Protein AF-A0A0G0KYE0-F1 (afdb_monomer)

Sequence (70 aa):
MGRSQTHRRGVAGKRWKHRSQVTPRLFKINLQKKTVLINGESKQMRLCAKCIKRIKNFGSIKDYKNITFV

InterPro domains:
  IPR026569 Large ribosomal subunit protein bL28 [PF00830] (7-56)
  IPR034704 Large ribosomal subunit protein bL28/bL31-like superfamily [SSF143800] (6-62)
  IPR037147 Large ribosomal subunit protein bL28 superfamily [G3DSA:2.30.170.40] (1-68)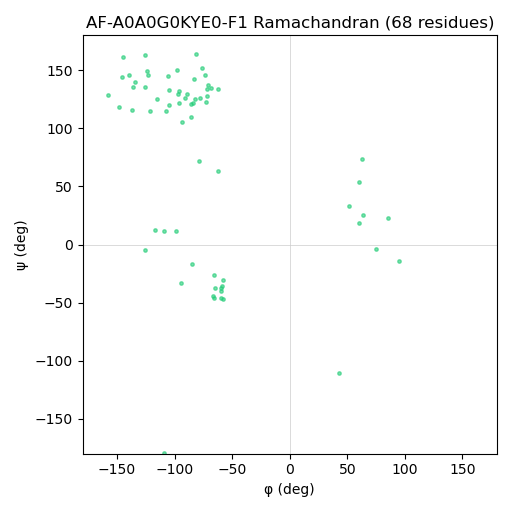

Organism: NCBI:txid1618547

Mean predicted aligned error: 8.13 Å

Structure (mmCIF, N/CA/C/O backbone):
data_AF-A0A0G0KYE0-F1
#
_entry.id   AF-A0A0G0KYE0-F1
#
loop_
_atom_site.group_PDB
_atom_site.id
_atom_site.type_symbol
_atom_site.label_atom_id
_atom_site.label_alt_id
_atom_site.label_comp_id
_atom_site.label_asym_id
_atom_site.label_entity_id
_atom_site.label_seq_id
_atom_site.pdbx_PDB_ins_code
_atom_site.Cartn_x
_atom_site.Cartn_y
_atom_site.Cartn_z
_atom_site.occupancy
_at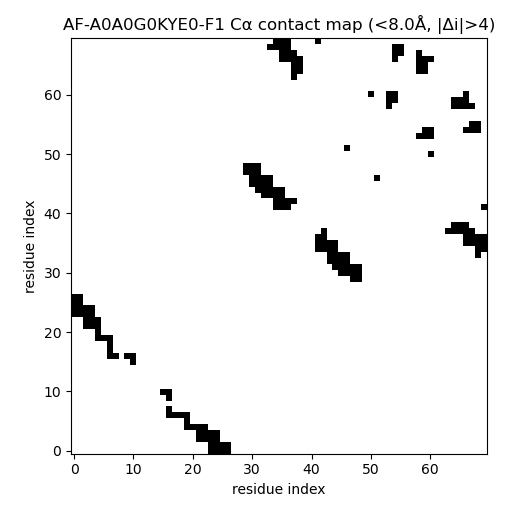om_site.B_iso_or_equiv
_atom_site.auth_seq_id
_atom_site.auth_comp_id
_atom_site.auth_asym_id
_atom_site.auth_atom_id
_atom_site.pdbx_PDB_model_num
ATOM 1 N N . MET A 1 1 ? 1.551 -5.643 -17.587 1.00 68.44 1 MET A N 1
ATOM 2 C CA . MET A 1 1 ? 2.960 -6.097 -17.519 1.00 68.44 1 MET A CA 1
ATOM 3 C C . MET A 1 1 ? 3.859 -4.883 -17.628 1.00 68.44 1 MET A C 1
ATOM 5 O O . MET A 1 1 ? 3.675 -4.111 -18.562 1.00 68.44 1 MET A O 1
ATOM 9 N N . GLY A 1 2 ? 4.761 -4.658 -16.676 1.00 83.25 2 GLY A N 1
ATOM 10 C CA . GLY A 1 2 ? 5.724 -3.567 -16.810 1.00 83.25 2 GLY A CA 1
ATOM 11 C C . GLY A 1 2 ? 6.885 -3.983 -17.693 1.00 83.25 2 GLY A C 1
ATOM 12 O O . GLY A 1 2 ? 7.115 -5.172 -17.916 1.00 83.25 2 GLY A O 1
ATOM 13 N N . ARG A 1 3 ? 7.647 -3.00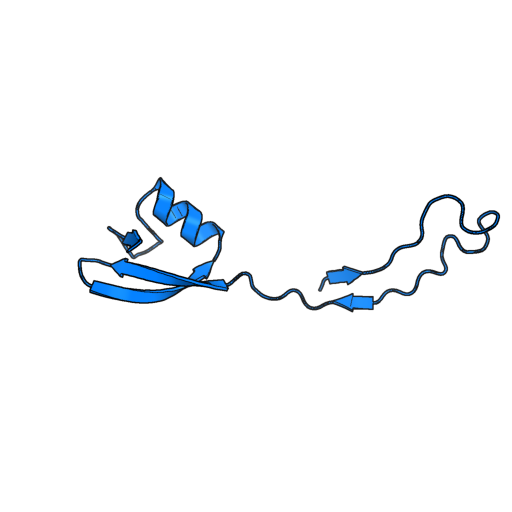4 -18.166 1.00 86.69 3 ARG A N 1
ATOM 14 C CA . ARG A 1 3 ? 8.884 -3.234 -18.910 1.00 86.69 3 ARG A CA 1
ATOM 15 C C . ARG A 1 3 ? 9.948 -2.301 -18.358 1.00 86.69 3 ARG A C 1
ATOM 17 O O . ARG A 1 3 ? 9.636 -1.171 -17.987 1.00 86.69 3 ARG A O 1
ATOM 24 N N . SER A 1 4 ? 11.167 -2.799 -18.232 1.00 85.19 4 SER A N 1
ATOM 25 C CA . SER A 1 4 ? 12.334 -1.980 -17.933 1.00 85.19 4 SER A CA 1
ATOM 26 C C . SER A 1 4 ? 13.267 -2.039 -19.131 1.00 85.19 4 SER A C 1
ATOM 28 O O . SER A 1 4 ? 13.607 -3.116 -19.621 1.00 85.19 4 SER A O 1
ATOM 30 N N . GLN A 1 5 ? 13.619 -0.870 -19.638 1.00 81.25 5 GLN A N 1
ATOM 31 C CA . GLN A 1 5 ? 14.523 -0.684 -20.758 1.00 81.25 5 GLN A CA 1
ATOM 32 C C . GLN A 1 5 ? 15.056 0.735 -20.614 1.00 81.25 5 GLN A C 1
ATOM 34 O O . GLN A 1 5 ? 14.261 1.662 -20.463 1.00 81.25 5 GLN A O 1
ATOM 39 N N . THR A 1 6 ? 16.370 0.935 -20.652 1.00 78.00 6 THR A N 1
ATOM 40 C CA . THR A 1 6 ? 16.899 2.303 -20.651 1.00 78.00 6 THR A CA 1
ATOM 41 C C . THR A 1 6 ? 18.203 2.410 -21.426 1.00 78.00 6 THR A C 1
ATOM 43 O O . THR A 1 6 ? 19.230 1.861 -21.030 1.00 78.00 6 THR A O 1
ATOM 46 N N . HIS A 1 7 ? 18.168 3.219 -22.486 1.00 76.06 7 HIS A N 1
ATOM 47 C CA . HIS A 1 7 ? 19.329 3.893 -23.061 1.00 76.06 7 HIS A CA 1
ATOM 48 C C . HIS A 1 7 ? 19.081 5.400 -23.068 1.00 76.06 7 HIS A C 1
ATOM 50 O O . HIS A 1 7 ? 17.950 5.864 -23.194 1.00 76.06 7 HIS A O 1
ATOM 56 N N . ARG A 1 8 ? 20.154 6.159 -22.862 1.00 69.44 8 ARG A N 1
ATOM 57 C CA . ARG A 1 8 ? 20.121 7.590 -22.531 1.00 69.44 8 ARG A CA 1
ATOM 58 C C . ARG A 1 8 ? 20.609 8.444 -23.711 1.00 69.44 8 ARG A C 1
ATOM 60 O O . ARG A 1 8 ? 20.946 7.921 -24.774 1.00 69.44 8 ARG A O 1
ATOM 67 N N . ARG A 1 9 ? 20.639 9.773 -23.551 1.00 74.75 9 ARG A N 1
ATOM 68 C CA . ARG A 1 9 ? 21.155 10.692 -24.589 1.00 74.75 9 ARG A CA 1
ATOM 69 C C . ARG A 1 9 ? 22.645 10.420 -24.856 1.00 74.75 9 ARG A C 1
ATOM 71 O O . ARG A 1 9 ? 23.414 10.30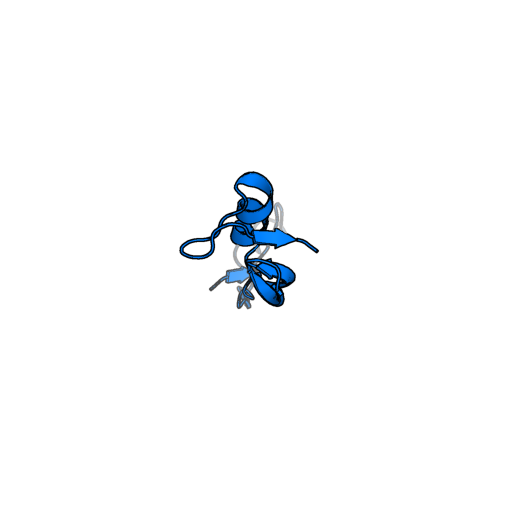7 -23.915 1.00 74.75 9 ARG A O 1
ATOM 78 N N . GLY A 1 10 ? 23.041 10.350 -26.134 1.00 71.31 10 GLY A N 1
ATOM 79 C CA . GLY A 1 10 ? 24.455 10.334 -26.554 1.00 71.31 10 GLY A CA 1
ATOM 80 C C . GLY A 1 10 ? 25.181 8.978 -26.580 1.00 71.31 10 GLY A C 1
ATOM 81 O O . GLY A 1 10 ? 26.397 8.954 -26.509 1.00 71.31 10 GLY A O 1
ATOM 82 N N . VAL A 1 11 ? 24.479 7.852 -26.692 1.00 70.19 11 VAL A N 1
ATOM 83 C CA . VAL A 1 11 ? 25.010 6.466 -26.659 1.00 70.19 11 VAL A CA 1
ATOM 84 C C . VAL A 1 11 ? 26.002 6.083 -27.791 1.00 70.19 11 VAL A C 1
ATOM 86 O O . VAL A 1 11 ? 25.705 5.217 -28.602 1.00 70.19 11 VAL A O 1
ATOM 89 N N . ALA A 1 12 ? 27.174 6.717 -27.883 1.00 63.44 12 ALA A N 1
ATOM 90 C CA . ALA A 1 12 ? 28.197 6.516 -28.927 1.00 63.44 12 ALA A CA 1
ATOM 91 C C . ALA A 1 12 ? 27.708 6.884 -30.346 1.00 63.44 12 ALA A C 1
ATOM 93 O O . ALA A 1 12 ? 27.376 6.030 -31.171 1.00 63.44 12 ALA A O 1
ATOM 94 N N . GLY A 1 13 ? 27.591 8.189 -30.622 1.00 76.62 13 GLY A N 1
ATOM 95 C CA . GLY A 1 13 ? 27.300 8.697 -31.972 1.00 76.62 13 GLY A CA 1
ATOM 96 C C . GLY A 1 13 ? 25.937 8.287 -32.549 1.00 76.62 13 GLY A C 1
ATOM 97 O O . GLY A 1 13 ? 25.780 8.240 -33.761 1.00 76.62 13 GLY A O 1
ATOM 98 N N . LYS A 1 14 ? 24.945 7.980 -31.693 1.00 78.06 14 LYS A N 1
ATOM 99 C CA . LYS A 1 14 ? 23.601 7.450 -32.042 1.00 78.06 14 LYS A CA 1
ATOM 100 C C . LYS A 1 14 ? 23.568 5.971 -32.460 1.00 78.06 14 LYS A C 1
ATOM 102 O O . LYS A 1 14 ? 22.475 5.429 -32.617 1.00 78.06 14 LYS A O 1
ATOM 107 N N . ARG A 1 15 ? 24.710 5.283 -32.554 1.00 79.12 15 ARG A N 1
ATOM 108 C CA . ARG A 1 15 ? 24.794 3.896 -33.052 1.00 79.12 15 ARG A CA 1
ATOM 109 C C . ARG A 1 15 ? 24.095 2.872 -32.145 1.00 79.12 15 ARG A C 1
ATOM 111 O O . ARG A 1 15 ? 23.598 1.855 -32.623 1.00 79.12 15 ARG A O 1
ATOM 118 N N . TRP A 1 16 ? 23.984 3.170 -30.851 1.00 77.56 16 TRP A N 1
ATOM 119 C CA . TRP A 1 16 ? 23.378 2.280 -29.851 1.00 77.56 16 TRP A CA 1
ATOM 120 C C . TRP A 1 16 ? 22.026 2.779 -29.327 1.00 77.56 16 TRP A C 1
ATOM 122 O O . TRP A 1 16 ? 21.481 2.241 -28.367 1.00 77.56 16 TRP A O 1
ATOM 132 N N . LYS A 1 17 ? 21.436 3.788 -29.982 1.00 73.44 17 LYS A N 1
ATOM 133 C CA . LYS A 1 17 ? 20.199 4.461 -29.542 1.00 73.44 17 LYS A CA 1
ATOM 134 C C . LYS A 1 17 ? 19.000 3.525 -29.388 1.00 73.44 17 LYS A C 1
ATOM 136 O O . LYS A 1 17 ? 18.177 3.747 -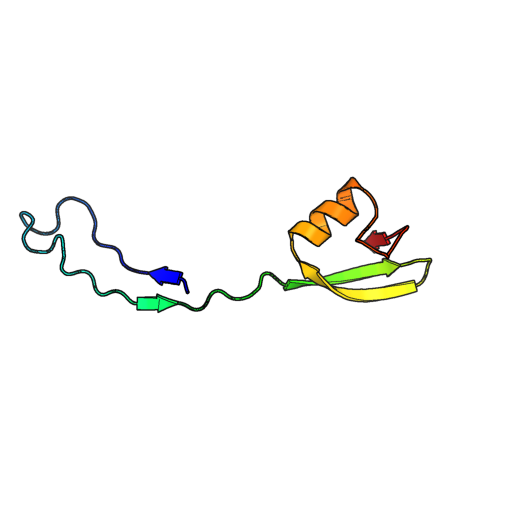28.507 1.00 73.44 17 LYS A O 1
ATOM 141 N N . HIS A 1 18 ? 18.943 2.461 -30.187 1.00 77.50 18 HIS A N 1
ATOM 142 C CA . HIS A 1 18 ? 17.809 1.532 -30.240 1.00 77.50 18 HIS A CA 1
ATOM 143 C C . HIS A 1 18 ? 18.160 0.100 -29.817 1.00 77.50 18 HIS A C 1
ATOM 145 O O . HIS A 1 18 ? 17.366 -0.809 -30.025 1.00 77.50 18 HIS A O 1
ATOM 151 N N . ARG A 1 19 ? 19.336 -0.118 -29.213 1.00 82.06 19 ARG A N 1
ATOM 152 C CA . ARG A 1 19 ? 19.831 -1.462 -28.859 1.00 82.06 19 ARG A CA 1
ATOM 153 C C . ARG A 1 19 ? 19.598 -1.859 -27.395 1.00 82.06 19 ARG A C 1
ATOM 155 O O . ARG A 1 19 ? 20.149 -2.854 -26.943 1.00 82.06 19 ARG A O 1
ATOM 162 N N . SER A 1 20 ? 18.788 -1.108 -26.645 1.00 86.38 20 SER A N 1
ATOM 163 C CA . SER A 1 20 ? 18.533 -1.432 -25.235 1.00 86.38 20 SER A CA 1
ATOM 164 C C . SER A 1 20 ? 17.657 -2.672 -25.151 1.00 86.38 20 SER A C 1
ATOM 166 O O . SER A 1 20 ? 16.590 -2.702 -25.761 1.00 86.38 20 SER A O 1
ATOM 168 N N . GLN A 1 21 ? 18.064 -3.680 -24.387 1.00 89.06 21 GLN A N 1
ATOM 169 C CA . GLN A 1 21 ? 17.246 -4.872 -24.206 1.00 89.06 21 GLN A CA 1
ATOM 170 C C . GLN A 1 21 ? 16.029 -4.570 -23.323 1.00 89.06 21 GLN A C 1
ATOM 172 O O . GLN A 1 21 ? 16.138 -3.934 -22.273 1.00 89.06 21 GLN A O 1
ATOM 177 N N . VAL A 1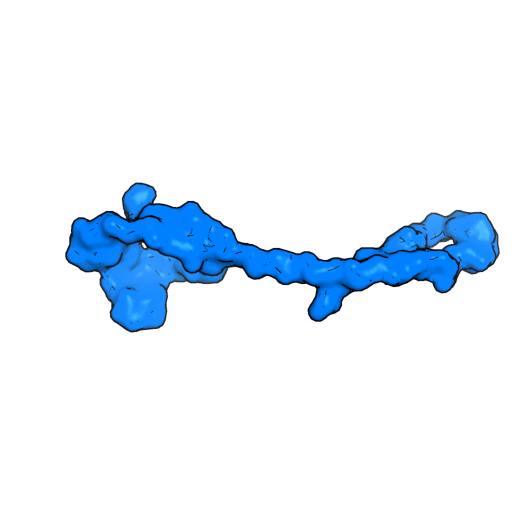 22 ? 14.855 -5.033 -23.756 1.00 89.00 22 VAL A N 1
ATOM 178 C CA . VAL A 1 22 ? 13.617 -4.928 -22.981 1.00 89.00 22 VAL A CA 1
ATOM 179 C C . VAL A 1 22 ? 13.545 -6.092 -22.005 1.00 89.00 22 VAL A C 1
ATOM 181 O O . VAL A 1 22 ? 13.517 -7.248 -22.417 1.00 89.00 22 VAL A O 1
ATOM 184 N N . THR A 1 23 ? 13.445 -5.788 -20.714 1.00 90.56 23 THR A N 1
ATOM 185 C CA . THR A 1 23 ? 13.209 -6.795 -19.672 1.00 90.56 23 THR A CA 1
ATOM 186 C C . THR A 1 23 ? 11.757 -6.708 -19.185 1.00 90.56 23 THR A C 1
ATOM 188 O O . THR A 1 23 ? 11.319 -5.643 -18.723 1.00 90.56 23 THR A O 1
ATOM 191 N N . PRO A 1 24 ? 10.951 -7.780 -19.317 1.00 89.69 24 PRO A N 1
ATOM 192 C CA . PRO A 1 24 ? 9.595 -7.795 -18.784 1.00 89.69 24 PRO A CA 1
ATOM 193 C C . PRO A 1 24 ? 9.632 -7.85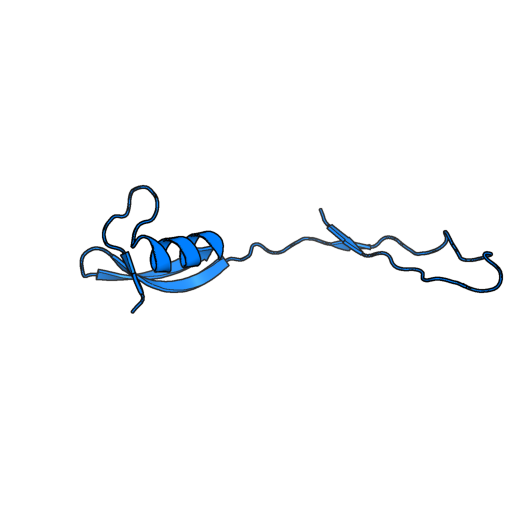7 -17.252 1.00 89.69 24 PRO A C 1
ATOM 195 O O . PRO A 1 24 ? 10.405 -8.607 -16.664 1.00 89.69 24 PRO A O 1
ATOM 198 N N . ARG A 1 25 ? 8.774 -7.072 -16.590 1.00 86.62 25 ARG A N 1
ATOM 199 C CA . ARG A 1 25 ? 8.636 -7.045 -15.125 1.00 86.62 25 ARG A CA 1
ATOM 200 C C . ARG A 1 25 ? 7.190 -7.278 -14.704 1.00 86.62 25 ARG A C 1
ATOM 202 O O . ARG A 1 25 ? 6.252 -6.661 -15.221 1.00 86.62 25 ARG A O 1
ATOM 209 N N . LEU A 1 26 ? 7.025 -8.124 -13.696 1.00 89.38 26 LEU A N 1
ATOM 210 C CA . LEU A 1 26 ? 5.766 -8.292 -12.983 1.00 89.38 26 LEU A CA 1
ATOM 211 C C . LEU A 1 26 ? 5.687 -7.250 -11.868 1.00 89.38 26 LEU A C 1
ATOM 213 O O . LEU A 1 26 ? 6.555 -7.184 -10.998 1.00 89.38 26 LEU A O 1
ATOM 217 N N . PHE A 1 27 ? 4.659 -6.403 -11.899 1.00 84.56 27 PHE A N 1
ATOM 218 C CA . PHE A 1 27 ? 4.400 -5.491 -10.790 1.00 84.56 27 PHE A CA 1
ATOM 219 C C . PHE A 1 27 ? 3.733 -6.262 -9.658 1.00 84.56 27 PHE A C 1
ATOM 221 O O . PHE A 1 27 ? 2.703 -6.902 -9.861 1.00 84.56 27 PHE A O 1
ATOM 228 N N . LYS A 1 28 ? 4.306 -6.181 -8.458 1.00 85.56 28 LYS A N 1
ATOM 229 C CA . LYS A 1 28 ? 3.663 -6.716 -7.259 1.00 85.56 28 LYS A CA 1
ATOM 230 C C . LYS A 1 28 ? 2.501 -5.814 -6.850 1.00 85.56 28 LYS A C 1
ATOM 232 O O . LYS A 1 28 ? 2.558 -4.595 -7.011 1.00 85.56 28 LYS A O 1
ATOM 237 N N . ILE A 1 29 ? 1.457 -6.428 -6.304 1.00 87.44 29 ILE A N 1
ATOM 238 C CA . ILE A 1 29 ? 0.294 -5.705 -5.790 1.00 87.44 29 ILE A CA 1
ATOM 239 C C . ILE A 1 29 ? 0.723 -4.914 -4.546 1.00 87.44 29 ILE A C 1
ATOM 241 O O . ILE A 1 29 ? 1.401 -5.447 -3.668 1.00 87.44 29 ILE A O 1
ATOM 245 N N . ASN A 1 30 ? 0.310 -3.649 -4.453 1.00 86.69 30 ASN A N 1
ATOM 246 C CA . ASN A 1 30 ? 0.565 -2.788 -3.297 1.00 86.69 30 ASN A CA 1
ATOM 247 C C . ASN A 1 30 ? -0.406 -3.115 -2.146 1.00 86.69 30 ASN A C 1
ATOM 249 O O . ASN A 1 30 ? -1.354 -2.370 -1.890 1.00 86.69 30 ASN A O 1
ATOM 253 N N . LEU A 1 31 ? -0.198 -4.272 -1.514 1.00 91.44 31 LEU A N 1
ATOM 254 C CA . LEU A 1 31 ? -0.952 -4.760 -0.359 1.00 91.44 31 LEU A CA 1
ATOM 255 C C . LEU A 1 31 ? -0.093 -4.670 0.903 1.00 91.44 31 LEU A C 1
ATOM 257 O O . LEU A 1 31 ? 0.898 -5.389 1.040 1.00 91.44 31 LEU A O 1
ATOM 261 N N . GLN A 1 32 ? -0.504 -3.826 1.842 1.00 90.19 32 GLN A N 1
ATOM 262 C CA . GLN A 1 32 ? 0.188 -3.589 3.106 1.00 90.19 32 GLN A CA 1
ATOM 263 C C . GLN A 1 32 ? -0.557 -4.284 4.242 1.00 90.19 32 GLN A C 1
ATOM 265 O O .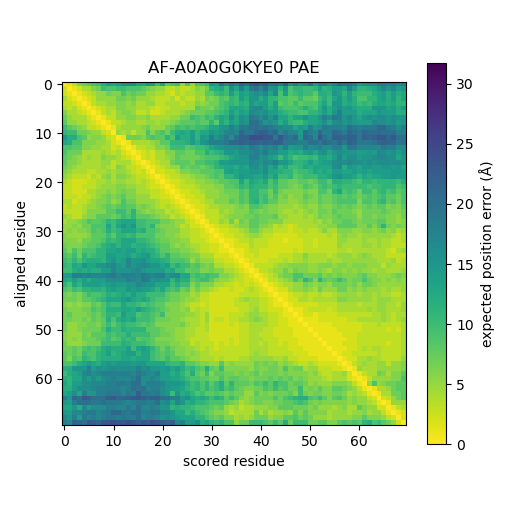 GLN A 1 32 ? -1.776 -4.166 4.344 1.00 90.19 32 GLN A O 1
ATOM 270 N N . LYS A 1 33 ? 0.163 -5.003 5.106 1.00 92.12 33 LYS A N 1
ATOM 271 C CA . LYS A 1 33 ? -0.428 -5.558 6.329 1.00 92.12 33 LYS A CA 1
ATOM 272 C C . LYS A 1 33 ? -0.667 -4.418 7.321 1.00 92.12 33 LYS A C 1
ATOM 274 O O . LYS A 1 33 ? 0.272 -3.699 7.657 1.00 92.12 33 LYS A O 1
ATOM 279 N N . LYS A 1 34 ? -1.912 -4.243 7.757 1.00 89.44 34 LYS A N 1
ATOM 280 C CA . LYS A 1 34 ? -2.321 -3.234 8.739 1.00 89.44 34 LYS A CA 1
ATOM 281 C C . LYS A 1 34 ? -3.335 -3.830 9.706 1.00 89.44 34 LYS A C 1
ATOM 283 O O . LYS A 1 34 ? -4.145 -4.668 9.311 1.00 89.44 34 LYS A O 1
ATOM 288 N N . THR A 1 35 ? -3.270 -3.379 10.949 1.00 89.56 35 THR A N 1
ATOM 289 C CA . THR A 1 35 ? -4.277 -3.661 11.968 1.00 89.56 35 THR A CA 1
ATOM 290 C C . THR A 1 35 ? -5.313 -2.551 11.912 1.00 89.56 35 THR A C 1
ATOM 292 O O . THR A 1 35 ? -4.961 -1.372 11.920 1.00 89.56 35 THR A O 1
ATOM 295 N N . VAL A 1 36 ? -6.577 -2.925 11.776 1.00 87.62 36 VAL A N 1
ATOM 296 C CA . VAL A 1 36 ? -7.709 -1.999 11.777 1.00 87.62 36 VAL A CA 1
ATOM 297 C C . VAL A 1 36 ? -8.688 -2.409 12.857 1.00 87.62 36 VAL A C 1
ATOM 299 O O . VAL A 1 36 ? -8.824 -3.596 13.156 1.00 87.62 36 VAL A O 1
ATOM 302 N N . LEU A 1 37 ? -9.369 -1.420 13.411 1.00 87.56 37 LEU A N 1
ATOM 303 C CA . LEU A 1 37 ? -10.488 -1.608 14.309 1.00 87.56 37 LEU A CA 1
ATOM 304 C C . LEU A 1 37 ? -11.769 -1.500 13.478 1.00 87.56 37 LEU A C 1
ATOM 306 O O . LEU A 1 37 ? -11.983 -0.494 12.799 1.00 87.56 37 LEU A O 1
ATOM 310 N N . ILE A 1 38 ? -12.589 -2.545 13.477 1.00 84.12 38 ILE A N 1
ATOM 311 C CA . ILE A 1 38 ? -13.860 -2.593 12.747 1.00 84.12 38 ILE A CA 1
ATOM 312 C C . ILE A 1 38 ? -14.940 -2.858 13.778 1.00 84.12 38 ILE A C 1
ATOM 314 O O . ILE A 1 38 ? -14.937 -3.919 14.392 1.00 84.12 38 ILE A O 1
ATOM 318 N N . ASN A 1 39 ? -15.851 -1.906 13.979 1.00 80.75 39 ASN A N 1
ATOM 319 C CA . ASN A 1 39 ? -16.964 -2.056 14.925 1.00 80.75 39 ASN A CA 1
ATOM 320 C C . ASN A 1 39 ? -16.531 -2.498 16.344 1.00 80.75 39 ASN A C 1
ATOM 322 O O . ASN A 1 39 ? -17.254 -3.229 17.007 1.00 80.75 39 ASN A O 1
ATOM 326 N N . GLY A 1 40 ? -15.347 -2.071 16.803 1.00 81.62 40 GLY A N 1
ATOM 327 C CA . GLY A 1 40 ? -14.797 -2.435 18.118 1.00 81.62 40 GLY A CA 1
ATOM 328 C C . GLY A 1 40 ? -13.839 -3.632 18.116 1.00 81.62 40 GLY A C 1
ATOM 329 O O . GLY A 1 40 ? -13.083 -3.797 19.069 1.00 81.62 40 GLY A O 1
ATOM 330 N N . GLU A 1 41 ? -13.791 -4.425 17.044 1.00 84.00 41 GLU A N 1
ATOM 331 C CA . GLU A 1 41 ? -12.910 -5.592 16.946 1.00 84.00 41 GLU A CA 1
ATOM 332 C C . GLU A 1 41 ? -11.608 -5.267 16.208 1.00 84.00 41 GLU A C 1
ATOM 334 O O . GLU A 1 41 ? -11.610 -4.693 15.114 1.00 84.00 41 GLU A O 1
ATOM 339 N N . SER A 1 42 ? -10.472 -5.672 16.783 1.00 87.12 42 SER A N 1
ATOM 340 C CA . SER A 1 42 ? -9.168 -5.530 16.129 1.00 87.12 42 SER A CA 1
ATOM 341 C C . SER A 1 42 ? -8.926 -6.674 15.140 1.00 87.12 42 SER A C 1
ATOM 343 O O . SER A 1 42 ? -8.997 -7.853 15.488 1.00 87.12 42 SER A O 1
ATOM 345 N N . LYS A 1 43 ? -8.630 -6.335 13.882 1.00 87.88 43 LYS A N 1
ATOM 346 C CA . LYS A 1 43 ? -8.364 -7.315 12.824 1.00 87.88 43 LYS A CA 1
ATOM 347 C C . LYS A 1 43 ? -7.164 -6.915 11.983 1.00 87.88 43 LYS A C 1
ATOM 349 O O . LYS A 1 43 ? -7.033 -5.775 11.538 1.00 87.88 43 LYS A O 1
ATOM 354 N N . GLN A 1 44 ? -6.298 -7.885 11.703 1.00 89.44 44 GLN A N 1
ATOM 355 C CA . GLN A 1 44 ? -5.184 -7.698 10.780 1.00 89.44 44 GLN A CA 1
ATOM 356 C C . GLN A 1 44 ? -5.611 -8.041 9.349 1.00 89.44 44 GLN A C 1
ATOM 358 O O . GLN A 1 44 ? -6.158 -9.111 9.084 1.00 89.44 44 GLN A O 1
ATOM 363 N N . MET A 1 45 ? -5.343 -7.142 8.404 1.00 88.25 45 MET A N 1
ATOM 364 C CA . MET A 1 45 ? -5.706 -7.326 6.998 1.00 88.25 45 MET A CA 1
ATOM 365 C C . MET A 1 45 ? -4.672 -6.743 6.036 1.00 88.25 45 MET A C 1
ATOM 367 O O . MET A 1 45 ? -3.837 -5.912 6.394 1.00 88.25 45 MET A O 1
ATOM 371 N N . ARG A 1 46 ? -4.726 -7.197 4.780 1.00 90.88 46 ARG A N 1
ATOM 372 C CA . ARG A 1 46 ? -3.905 -6.673 3.684 1.00 90.88 46 ARG A CA 1
ATOM 373 C C . ARG A 1 46 ? -4.690 -5.597 2.944 1.00 90.88 46 ARG A C 1
ATOM 375 O O . ARG A 1 46 ? -5.603 -5.908 2.186 1.00 90.88 46 ARG A O 1
ATOM 382 N N . LEU A 1 47 ? -4.324 -4.338 3.156 1.00 89.38 47 LEU A N 1
ATOM 383 C CA . LEU A 1 47 ? -5.002 -3.183 2.580 1.00 89.38 47 LEU A CA 1
ATOM 384 C C . LEU A 1 47 ? -4.206 -2.557 1.443 1.00 89.38 47 LEU A C 1
ATOM 386 O O . LEU A 1 47 ? -2.978 -2.483 1.467 1.00 89.38 47 LEU A O 1
ATOM 390 N N . CYS A 1 48 ? -4.937 -2.056 0.452 1.00 91.00 48 CYS A N 1
ATOM 391 C CA . CYS A 1 48 ? -4.366 -1.268 -0.625 1.00 91.00 48 CYS A CA 1
ATOM 392 C C . CYS A 1 48 ? -4.038 0.161 -0.154 1.00 91.00 48 CYS A C 1
ATOM 394 O O . CYS A 1 48 ? -4.732 0.707 0.702 1.00 91.00 48 CYS A O 1
ATOM 396 N N . ALA A 1 49 ? -3.048 0.834 -0.747 1.00 88.56 49 ALA A N 1
ATOM 397 C CA . ALA A 1 49 ? -2.713 2.213 -0.353 1.00 88.56 49 ALA A CA 1
ATOM 398 C C . ALA A 1 49 ? -3.895 3.201 -0.502 1.00 88.56 49 ALA A C 1
ATOM 400 O O . ALA A 1 49 ? -4.098 4.075 0.340 1.00 88.56 49 ALA A O 1
ATOM 401 N N . LYS A 1 50 ? -4.742 3.023 -1.529 1.00 89.75 50 LYS A N 1
ATOM 402 C CA . LYS A 1 50 ? -5.979 3.812 -1.710 1.00 89.75 50 LYS A CA 1
ATOM 403 C C . LYS A 1 50 ? -6.988 3.566 -0.583 1.00 89.75 50 LYS A C 1
ATOM 405 O O . LYS A 1 50 ? -7.665 4.492 -0.150 1.00 89.75 50 LYS A O 1
ATOM 410 N N . CYS A 1 51 ? -7.065 2.326 -0.117 1.00 89.19 51 CYS A N 1
ATOM 411 C CA . CYS A 1 51 ? -7.918 1.878 0.972 1.00 89.19 51 CYS A CA 1
ATOM 412 C C . CYS A 1 51 ? -7.465 2.536 2.283 1.00 89.19 51 CYS A C 1
ATOM 414 O O . CYS A 1 51 ? -8.275 3.133 2.982 1.00 89.19 51 CYS A O 1
ATOM 416 N N . ILE A 1 52 ? -6.153 2.538 2.543 1.00 89.06 52 ILE A N 1
ATOM 417 C CA . ILE A 1 52 ? -5.556 3.192 3.714 1.00 89.06 52 ILE A CA 1
ATOM 418 C C . ILE A 1 52 ? -5.855 4.695 3.722 1.00 89.06 52 ILE A C 1
ATOM 420 O O . ILE A 1 52 ? -6.299 5.234 4.734 1.00 89.06 52 ILE A O 1
ATOM 424 N N . LYS A 1 53 ? -5.689 5.363 2.572 1.00 89.44 53 LYS A N 1
ATOM 425 C CA . LYS A 1 53 ? -6.041 6.783 2.420 1.00 89.44 53 LYS A CA 1
ATOM 426 C C . LYS A 1 53 ? -7.529 7.042 2.685 1.00 89.44 53 LYS A C 1
ATOM 428 O O . LYS A 1 53 ? -7.867 8.042 3.307 1.00 89.44 53 LYS A O 1
ATOM 433 N N . ARG A 1 54 ? -8.421 6.159 2.220 1.00 90.00 54 ARG A N 1
ATOM 434 C CA . ARG A 1 54 ? -9.868 6.297 2.450 1.00 90.00 54 ARG A CA 1
ATOM 435 C C . ARG A 1 54 ? -10.247 6.130 3.915 1.00 90.00 54 ARG A C 1
ATOM 437 O O . ARG A 1 54 ? -10.999 6.962 4.402 1.00 90.00 54 ARG A O 1
ATOM 444 N N . ILE A 1 55 ? -9.695 5.135 4.610 1.00 89.69 55 ILE A N 1
ATOM 445 C CA . ILE A 1 55 ? -9.927 4.960 6.053 1.00 89.69 55 ILE A CA 1
ATOM 446 C C . ILE A 1 55 ? -9.490 6.220 6.802 1.00 89.69 55 ILE A C 1
ATOM 448 O O . ILE A 1 55 ? -10.261 6.751 7.590 1.00 89.69 55 ILE A O 1
ATOM 452 N N . LYS A 1 56 ? -8.299 6.753 6.494 1.00 86.19 56 LYS A N 1
ATOM 453 C CA . LYS A 1 56 ? -7.781 7.959 7.154 1.00 86.19 56 LYS A CA 1
ATOM 454 C C . LYS A 1 56 ? -8.682 9.189 6.964 1.00 86.19 56 LYS A C 1
ATOM 456 O O . LYS A 1 56 ? -8.799 9.987 7.882 1.00 86.19 56 LYS A O 1
ATOM 461 N N . ASN A 1 57 ? -9.285 9.350 5.785 1.00 87.56 57 ASN A N 1
ATOM 462 C CA . ASN A 1 57 ? -10.039 10.561 5.444 1.00 87.56 57 ASN A CA 1
ATOM 463 C C . ASN A 1 57 ? -11.547 10.459 5.719 1.00 87.56 57 ASN A C 1
ATOM 465 O O . ASN A 1 57 ? -12.173 11.471 6.000 1.00 87.56 57 ASN A O 1
ATOM 469 N N . PHE A 1 58 ? -12.137 9.270 5.573 1.00 85.38 58 PHE A N 1
ATOM 470 C CA . PHE A 1 58 ? -13.593 9.070 5.583 1.00 85.38 58 PHE A CA 1
ATOM 471 C C . PHE A 1 58 ? -14.060 8.021 6.599 1.00 85.38 58 PHE A C 1
ATOM 473 O O . PHE A 1 58 ? -15.261 7.777 6.691 1.00 85.38 58 PHE A O 1
ATOM 480 N N . GLY A 1 59 ? -13.145 7.325 7.287 1.00 81.38 59 GLY A N 1
ATOM 481 C CA . GLY A 1 59 ? -13.491 6.288 8.270 1.00 81.38 59 GLY A CA 1
ATOM 482 C C . GLY A 1 59 ? -14.297 5.110 7.705 1.00 81.38 59 GLY A C 1
ATOM 483 O O . GLY A 1 59 ? -14.964 4.397 8.452 1.00 81.38 59 GLY A O 1
ATOM 484 N N . SER A 1 60 ? -14.293 4.914 6.381 1.00 79.88 60 SER A N 1
ATOM 485 C CA . SER A 1 60 ? -15.155 3.941 5.703 1.00 79.88 60 SER A CA 1
ATOM 486 C C . SER A 1 60 ? -14.490 3.296 4.483 1.00 79.88 60 SER A C 1
ATOM 488 O O . SER A 1 60 ? -13.731 3.922 3.731 1.00 79.88 60 SER A O 1
ATOM 490 N N . ILE A 1 61 ? -14.791 2.012 4.273 1.00 80.88 61 ILE A N 1
ATOM 491 C CA . ILE A 1 61 ? -14.426 1.235 3.082 1.00 80.88 61 ILE A CA 1
ATOM 492 C C . ILE A 1 61 ? -15.632 0.406 2.662 1.00 80.88 61 ILE A C 1
ATOM 494 O O . ILE A 1 61 ? -15.991 -0.527 3.367 1.00 80.88 61 ILE A O 1
ATOM 498 N N . LYS A 1 62 ? -16.184 0.685 1.472 1.00 79.81 62 LYS A N 1
ATOM 499 C CA . LYS A 1 62 ? -17.331 -0.043 0.894 1.00 79.81 62 LYS A CA 1
ATOM 500 C C . LYS A 1 62 ? -18.410 -0.317 1.960 1.00 79.81 62 LYS A C 1
ATOM 502 O O . LYS A 1 62 ? -19.021 0.634 2.433 1.00 79.81 62 LYS A O 1
ATOM 507 N N . ASP A 1 63 ? -18.577 -1.579 2.345 1.00 80.31 63 ASP A N 1
ATOM 508 C CA . ASP A 1 63 ? -19.618 -2.064 3.254 1.00 80.31 63 ASP A CA 1
ATOM 509 C C . ASP A 1 63 ? -19.224 -1.929 4.735 1.00 80.31 63 ASP A C 1
ATOM 511 O O . ASP A 1 63 ? -20.074 -1.953 5.622 1.00 80.31 63 ASP A O 1
ATOM 515 N N . TYR A 1 64 ? -17.935 -1.731 5.016 1.00 77.75 64 TYR A N 1
ATOM 516 C CA . TYR A 1 64 ? -17.416 -1.504 6.356 1.00 77.75 64 TYR A CA 1
ATOM 517 C C . TYR A 1 64 ? -17.515 -0.014 6.714 1.00 77.75 64 TYR A C 1
ATOM 519 O O . TYR A 1 64 ? -16.785 0.836 6.181 1.00 77.75 64 TYR A O 1
ATOM 527 N N . LYS A 1 65 ? -18.425 0.296 7.638 1.00 75.75 65 LYS A N 1
ATOM 528 C CA . LYS A 1 65 ? -18.594 1.615 8.265 1.00 75.75 65 LYS A CA 1
ATOM 529 C C . LYS A 1 65 ? -17.871 1.623 9.619 1.00 75.75 65 LYS A C 1
ATOM 531 O O . LYS A 1 65 ? -17.753 0.572 10.234 1.00 75.75 65 LYS A O 1
ATOM 536 N N . ASN A 1 66 ? -17.383 2.785 10.061 1.00 77.12 66 ASN A N 1
ATOM 537 C CA . ASN A 1 66 ? -16.656 2.964 11.331 1.00 77.12 66 ASN A CA 1
ATOM 538 C C . ASN A 1 66 ? -15.360 2.141 11.437 1.00 77.12 66 ASN A C 1
ATOM 540 O O . ASN A 1 66 ? -15.154 1.391 12.391 1.00 77.12 66 ASN A O 1
ATOM 544 N N . ILE A 1 67 ? -14.480 2.283 10.443 1.00 82.31 67 ILE A N 1
ATOM 545 C CA . ILE A 1 67 ? -13.137 1.696 10.484 1.00 82.31 67 ILE A CA 1
ATOM 546 C C . ILE A 1 67 ? -12.142 2.749 10.947 1.00 82.31 67 ILE A C 1
ATOM 548 O O . ILE A 1 67 ? -12.041 3.818 10.339 1.00 82.31 67 ILE A O 1
ATOM 552 N N . THR A 1 68 ? -11.334 2.405 11.939 1.00 79.00 68 THR A N 1
ATOM 553 C CA . THR A 1 68 ? -10.176 3.202 12.350 1.00 79.00 68 THR A CA 1
ATOM 554 C C . THR A 1 68 ? -8.915 2.349 12.337 1.00 79.00 68 THR A C 1
ATOM 556 O O . THR A 1 68 ? -8.958 1.121 12.244 1.00 79.00 68 THR A O 1
ATOM 559 N N . PHE A 1 69 ? -7.760 3.0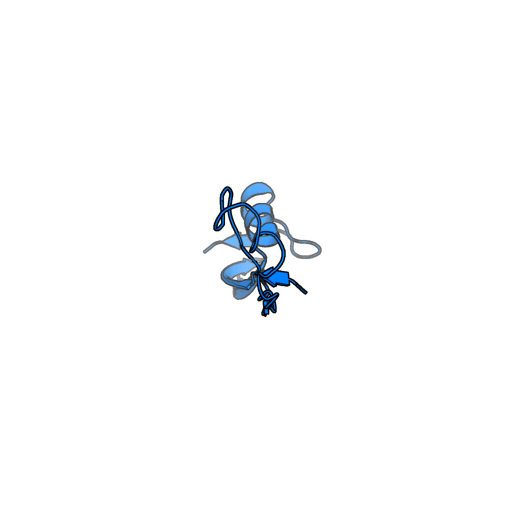04 12.348 1.00 81.31 69 PHE A N 1
ATOM 560 C CA . PHE A 1 69 ? -6.512 2.303 12.618 1.00 81.31 69 PHE A CA 1
ATOM 561 C C . PHE A 1 69 ? -6.337 2.178 14.126 1.00 81.31 69 PHE A C 1
ATOM 563 O O . PHE A 1 69 ? -6.701 3.101 14.855 1.00 81.31 69 PHE A O 1
ATOM 570 N N . VAL A 1 70 ? -5.798 1.032 14.546 1.00 71.94 70 VAL A N 1
ATOM 571 C CA . VAL A 1 70 ? -5.184 0.892 15.870 1.00 71.94 70 VAL A CA 1
ATOM 572 C C . VAL A 1 70 ? -3.835 1.596 15.844 1.00 71.94 70 VAL A C 1
ATOM 574 O O . VAL A 1 70 ? -3.130 1.443 14.814 1.00 71.94 70 VAL A O 1
#

Nearest PDB structures (foldseek):
  7nhk-assembly1_Z  TM=5.800E-01  e=4.606E-01  Enterococcus faecalis
  8cvm-assembly1_w  TM=5.820E-01  e=5.898E-01  Cutibacterium acnes
  6bok-assembly1_Y  TM=4.885E-01  e=2.988E-01  Thermus thermophilus HB27
  7asp-assembly1_V  TM=5.680E-01  e=6.274E-01  Staphylococcus aureus
  6tnn-assembly1_u  TM=5.499E-01  e=9.093E-01  Bacillus subtilis subsp. subtilis str. 168

Secondary structure (DSSP, 8-state):
-EEE----TTSTTTTTTT-PPPEEEPPPP-EEEEEEEETTEEEEEEEEHHHHHHHHHHSEETTEESEEE-

Foldseek 3Di:
DDKDWDDDPPPPVCPCVPVTDIDDDDDDAQWDWFWKQFPNDTDTGTDHPVRVVCCVPPVDDDPGHNIDGD

Radius of gyration: 21.64 Å; Cα contacts (8 Å, |Δi|>4): 99; chains: 1; bounding box: 48×19×51 Å

pLDDT: mean 83.31, std 6.53, range [63.44, 92.12]

Solvent-accessible surface area (backbone atoms only — not comparable to full-atom values): 4427 Å² total; per-residue (Å²): 126,47,74,49,65,80,71,66,93,76,46,67,92,59,77,47,64,84,68,54,69,77,42,84,37,83,79,76,79,69,62,43,83,44,55,31,28,47,82,86,43,80,45,80,44,73,41,38,65,69,54,54,53,33,31,78,74,66,28,37,54,95,90,47,64,64,33,46,76,111